Protein AF-A0A6A5SNC6-F1 (afdb_monomer_lite)

Organism: NCBI:txid706981

Foldseek 3Di:
DVVVVVVVVVVVVVVVVVVVVVVVVVVVVVVVVVVVVVVVVVVVVVVVVVVVVVVVVVVVVVVVVVVVVVVVVVVVVPDPPDDPPPPPPPPPPDDPDPDDDDDDDDDFDADPVRHGDDDDPVRD

Structure (mmCIF, N/CA/C/O backbone):
data_AF-A0A6A5SNC6-F1
#
_entry.id   AF-A0A6A5SNC6-F1
#
loop_
_atom_site.group_PDB
_atom_site.id
_atom_site.type_symbol
_atom_site.label_atom_id
_atom_site.label_alt_id
_atom_site.label_comp_id
_atom_site.label_asym_id
_atom_site.label_entity_id
_atom_site.label_seq_id
_atom_site.pdbx_PDB_ins_code
_atom_site.Cartn_x
_atom_site.Cartn_y
_atom_site.Cartn_z
_atom_site.occupancy
_atom_site.B_iso_or_equiv
_atom_site.auth_seq_id
_atom_site.auth_comp_id
_atom_site.auth_asym_id
_atom_site.auth_atom_id
_atom_site.pdbx_PDB_model_num
ATOM 1 N N . GLU A 1 1 ? -34.466 4.851 48.817 1.00 63.78 1 GLU A N 1
ATOM 2 C CA . GLU A 1 1 ? -33.763 5.948 48.109 1.00 63.78 1 GLU A CA 1
ATOM 3 C C . GLU A 1 1 ? -32.437 5.492 47.496 1.00 63.78 1 GLU A C 1
ATOM 5 O O . GLU A 1 1 ? -32.206 5.743 46.318 1.00 63.78 1 GLU A O 1
ATOM 10 N N . GLU A 1 2 ? -31.628 4.708 48.213 1.00 70.50 2 GLU A N 1
ATOM 11 C CA . GLU A 1 2 ? -30.334 4.176 47.736 1.00 70.50 2 GLU A CA 1
ATOM 12 C C . GLU A 1 2 ? -30.390 3.439 46.379 1.00 70.50 2 GLU A C 1
ATOM 14 O O . GLU A 1 2 ? -29.518 3.614 45.528 1.00 70.50 2 GLU A O 1
ATOM 19 N N . SER A 1 3 ? -31.455 2.672 46.113 1.00 80.25 3 SER A N 1
ATOM 20 C CA . SER A 1 3 ? -31.613 1.931 44.849 1.00 80.25 3 SER A CA 1
ATOM 21 C C . SER A 1 3 ? -31.868 2.821 43.625 1.00 80.25 3 SER A C 1
ATOM 23 O O . SER A 1 3 ? -31.588 2.415 42.496 1.00 80.25 3 SER A O 1
ATOM 25 N N . GLN A 1 4 ? -32.397 4.033 43.814 1.00 84.81 4 GLN A N 1
ATOM 26 C CA . GLN A 1 4 ? -32.608 4.990 42.723 1.00 84.81 4 GLN A CA 1
ATOM 27 C C . GLN A 1 4 ? -31.298 5.701 42.364 1.00 84.81 4 GLN A C 1
ATOM 29 O O . GLN A 1 4 ? -31.002 5.864 41.180 1.00 84.81 4 GLN A O 1
ATOM 34 N N . ILE A 1 5 ? -30.476 6.014 43.370 1.00 89.06 5 ILE A N 1
ATOM 35 C CA . ILE A 1 5 ? -29.150 6.624 43.199 1.00 89.06 5 ILE A CA 1
ATOM 36 C C . ILE A 1 5 ? -28.225 5.686 42.408 1.00 89.06 5 ILE A C 1
ATOM 38 O O . ILE A 1 5 ? -27.631 6.098 41.412 1.00 89.06 5 ILE A O 1
ATOM 42 N N . GLN A 1 6 ? -28.185 4.394 42.750 1.00 91.31 6 GLN A N 1
ATOM 43 C CA . GLN A 1 6 ? -27.387 3.402 42.012 1.00 91.31 6 GLN A CA 1
ATOM 44 C C . GLN A 1 6 ? -27.829 3.257 40.542 1.00 91.31 6 GLN A C 1
ATOM 46 O O . GLN A 1 6 ? -27.010 3.108 39.629 1.00 91.31 6 GLN A O 1
ATOM 51 N N . LYS A 1 7 ? -29.138 3.333 40.271 1.00 91.44 7 LYS A N 1
ATOM 52 C CA . LYS A 1 7 ? -29.667 3.301 38.897 1.00 91.44 7 LYS A CA 1
ATOM 53 C C . LYS A 1 7 ? -29.291 4.553 38.102 1.00 91.44 7 LYS A C 1
ATOM 55 O O . LYS A 1 7 ? -29.059 4.439 36.901 1.00 91.44 7 LYS A O 1
ATOM 60 N N . ALA A 1 8 ? -29.228 5.721 38.737 1.00 91.62 8 ALA A N 1
ATOM 61 C CA . ALA A 1 8 ? -28.763 6.948 38.092 1.00 91.62 8 ALA A CA 1
ATOM 62 C C . ALA A 1 8 ? -27.268 6.854 37.743 1.00 91.62 8 ALA A C 1
ATOM 64 O O . ALA A 1 8 ? -26.904 6.990 36.576 1.00 91.62 8 ALA A O 1
ATOM 65 N N . GLN A 1 9 ? -26.431 6.458 38.705 1.00 93.19 9 GLN A N 1
ATOM 66 C CA . GLN A 1 9 ? -24.985 6.289 38.505 1.00 93.19 9 GLN A CA 1
ATOM 67 C C . GLN A 1 9 ? -24.661 5.271 37.403 1.00 93.19 9 GLN A C 1
ATOM 69 O O . GLN A 1 9 ? -23.828 5.509 36.531 1.00 93.19 9 GLN A O 1
ATOM 74 N N . THR A 1 10 ? -25.359 4.133 37.372 1.00 93.88 10 THR A N 1
ATOM 75 C CA . THR A 1 10 ? -25.147 3.129 36.315 1.00 93.88 10 THR A CA 1
ATOM 76 C C . THR A 1 10 ? -25.575 3.617 34.930 1.00 93.88 10 THR A C 1
ATOM 78 O O . THR A 1 10 ? -24.970 3.207 33.936 1.00 93.88 10 THR A O 1
ATOM 81 N N . LYS A 1 11 ? -26.590 4.485 34.827 1.00 95.19 11 LYS A N 1
ATOM 82 C CA . LYS A 1 11 ? -26.969 5.121 33.555 1.00 95.19 11 LYS A CA 1
ATOM 83 C C . LYS A 1 11 ? -25.894 6.094 33.080 1.00 95.19 11 LYS A C 1
ATOM 85 O O . LYS A 1 11 ? -25.541 6.048 31.905 1.00 95.19 11 LYS A O 1
ATOM 90 N N . GLU A 1 12 ? -25.341 6.900 33.979 1.00 94.19 12 GLU A N 1
ATOM 91 C CA . GLU A 1 12 ? -24.252 7.834 33.667 1.00 94.19 12 GLU A CA 1
ATOM 92 C C . GLU A 1 12 ? -22.995 7.099 33.195 1.00 94.19 12 GLU A C 1
ATOM 94 O O . GLU A 1 12 ? -22.446 7.422 32.141 1.00 94.19 12 GLU A O 1
ATOM 99 N N . ILE A 1 13 ? -22.601 6.030 33.893 1.00 95.81 13 ILE A N 1
ATOM 100 C CA . ILE A 1 13 ? -21.457 5.193 33.499 1.00 95.81 13 ILE A CA 1
ATOM 101 C C . ILE A 1 13 ? -21.687 4.570 32.114 1.00 95.81 13 ILE A C 1
ATOM 103 O O . ILE A 1 13 ? -20.782 4.542 31.277 1.00 95.81 13 ILE A O 1
ATOM 107 N N . LYS A 1 14 ? -22.905 4.088 31.834 1.00 96.56 14 LYS A N 1
ATOM 108 C CA . LYS A 1 14 ? -23.254 3.531 30.517 1.00 96.56 14 LYS A CA 1
ATOM 109 C C . LYS A 1 14 ? -23.209 4.590 29.417 1.00 96.56 14 LYS A C 1
ATOM 111 O O . LYS A 1 14 ? -22.679 4.297 28.345 1.00 96.56 14 LYS A O 1
ATOM 116 N N . ALA A 1 15 ? -23.723 5.791 29.671 1.00 96.88 15 ALA A N 1
ATOM 117 C CA . ALA A 1 15 ? -23.667 6.902 28.726 1.00 96.88 15 ALA A CA 1
ATOM 118 C C . ALA A 1 15 ? -22.214 7.313 28.436 1.00 96.88 15 ALA A C 1
ATOM 120 O O . ALA A 1 15 ? -21.826 7.411 27.272 1.00 96.88 15 ALA A O 1
ATOM 121 N N . ALA A 1 16 ? -21.374 7.434 29.467 1.00 96.56 16 ALA A N 1
ATOM 122 C CA . ALA A 1 16 ? -19.950 7.728 29.310 1.00 96.56 16 ALA A CA 1
ATOM 123 C C . ALA A 1 16 ? -19.221 6.643 28.494 1.00 96.56 16 ALA A C 1
ATOM 125 O O . ALA A 1 16 ? -18.472 6.951 27.565 1.00 96.56 16 ALA A O 1
ATOM 126 N N . ALA A 1 17 ? -19.498 5.364 28.766 1.00 97.00 17 ALA A N 1
ATOM 127 C CA . ALA A 1 17 ? -18.924 4.253 28.008 1.00 97.00 17 ALA A CA 1
ATOM 128 C C . ALA A 1 17 ? -19.376 4.239 26.536 1.00 97.00 17 ALA A C 1
ATOM 130 O O . ALA A 1 17 ? -18.602 3.858 25.654 1.00 97.00 17 ALA A O 1
ATOM 131 N N . GLN A 1 18 ? -20.617 4.640 26.249 1.00 97.19 18 GLN A N 1
ATOM 132 C CA . GLN A 1 18 ? -21.112 4.785 24.879 1.00 97.19 18 GLN A CA 1
ATOM 133 C C . GLN A 1 18 ? -20.409 5.931 24.148 1.00 97.19 18 GLN A C 1
ATOM 135 O O . GLN A 1 18 ? -19.918 5.718 23.040 1.00 97.19 18 GLN A O 1
ATOM 140 N N . LEU A 1 19 ? -20.290 7.102 24.778 1.00 97.50 19 LEU A N 1
ATOM 141 C CA . LEU A 1 19 ? -19.578 8.249 24.209 1.00 97.50 19 LEU A CA 1
ATOM 142 C C . LEU A 1 19 ? -18.116 7.909 23.902 1.00 97.50 19 LEU A C 1
ATOM 144 O O . LEU A 1 19 ? -17.640 8.175 22.801 1.00 97.50 19 LEU A O 1
ATOM 148 N N . TYR A 1 20 ? -17.434 7.225 24.820 1.00 96.62 20 TYR A N 1
ATOM 149 C CA . TYR A 1 20 ? -16.054 6.791 24.611 1.00 96.62 20 TYR A CA 1
ATOM 150 C C . TYR A 1 20 ? -15.910 5.836 23.413 1.00 96.62 20 TYR A C 1
ATOM 152 O O . TYR A 1 20 ? -15.005 5.975 22.588 1.00 96.62 20 TYR A O 1
ATOM 160 N N . LYS A 1 21 ? -16.843 4.888 23.253 1.00 97.50 21 LYS A N 1
ATOM 161 C CA . LYS A 1 21 ? -16.868 3.991 22.085 1.00 97.50 21 LYS A CA 1
ATOM 162 C C . LYS A 1 21 ? -17.089 4.750 20.777 1.00 97.50 21 LYS A C 1
ATOM 164 O O . LYS A 1 21 ? -16.465 4.400 19.774 1.00 97.50 21 LYS A O 1
ATOM 169 N N . LEU A 1 22 ? -17.956 5.764 20.781 1.00 97.31 22 LEU A N 1
ATOM 170 C CA . LEU A 1 22 ? -18.209 6.604 19.610 1.00 97.31 22 LEU A CA 1
ATOM 171 C C . LEU A 1 22 ? -16.962 7.404 19.219 1.00 97.31 22 LEU A C 1
ATOM 173 O O . LEU A 1 22 ? -16.576 7.365 18.053 1.00 97.31 22 LEU A O 1
ATOM 177 N N . GLN A 1 23 ? -16.270 8.006 20.189 1.00 97.38 23 GLN A N 1
ATOM 178 C CA . GLN A 1 23 ? -15.008 8.717 19.953 1.00 97.38 23 GLN A CA 1
ATOM 179 C C . GLN A 1 23 ? -13.941 7.804 19.336 1.00 97.38 23 GLN A C 1
ATOM 181 O O . GLN A 1 23 ? -13.304 8.165 18.346 1.00 97.38 23 GLN A O 1
ATOM 186 N N . ILE A 1 24 ? -13.782 6.579 19.851 1.00 97.62 24 ILE A N 1
ATOM 187 C CA . ILE A 1 24 ? -12.852 5.600 19.264 1.00 97.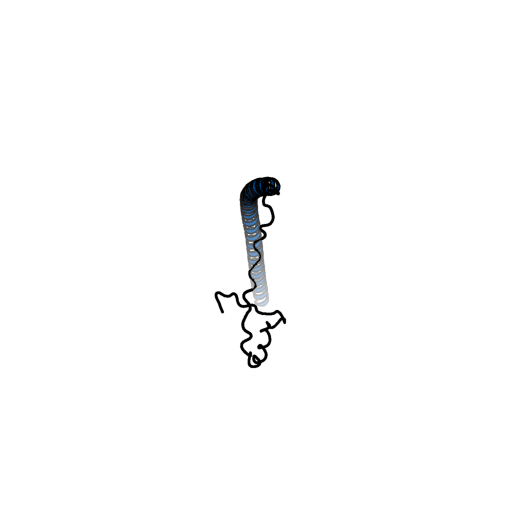62 24 ILE A CA 1
ATOM 188 C C . ILE A 1 24 ? -13.256 5.246 17.827 1.00 97.62 24 ILE A C 1
ATOM 190 O O . ILE A 1 24 ? -12.398 5.092 16.953 1.00 97.62 24 ILE A O 1
ATOM 194 N N . ALA A 1 25 ? -14.551 5.058 17.569 1.00 97.38 25 ALA A N 1
ATOM 195 C CA . ALA A 1 25 ? -15.036 4.718 16.236 1.00 97.38 25 ALA A CA 1
ATOM 196 C C . ALA A 1 25 ? -14.771 5.850 15.233 1.00 97.38 25 ALA A C 1
ATOM 198 O O . ALA A 1 25 ? -14.349 5.576 14.108 1.00 97.38 25 ALA A O 1
ATOM 199 N N . GLU A 1 26 ? -14.967 7.097 15.649 1.00 97.00 26 GLU A N 1
ATOM 200 C CA . GLU A 1 26 ? -14.693 8.289 14.851 1.00 97.00 26 GLU A CA 1
ATOM 201 C C . GLU A 1 26 ? -13.199 8.435 14.549 1.00 97.00 26 GLU A C 1
ATOM 203 O O . GLU A 1 26 ? -12.818 8.507 13.381 1.00 97.00 26 GLU A O 1
ATOM 208 N N . GLN A 1 27 ? -12.334 8.319 15.560 1.00 96.62 27 GLN A N 1
ATOM 209 C CA . GLN A 1 27 ? -10.879 8.336 15.366 1.00 96.62 27 GLN A CA 1
ATOM 210 C C . GLN A 1 27 ? -10.416 7.258 14.377 1.00 96.62 27 GLN A C 1
ATOM 212 O O . GLN A 1 27 ? -9.580 7.511 13.508 1.00 96.62 27 GLN A O 1
ATOM 217 N N . LYS A 1 28 ? -10.996 6.052 14.448 1.00 97.38 28 LYS A N 1
ATOM 218 C CA . LYS A 1 28 ? -10.705 4.977 13.486 1.00 97.38 28 LYS A CA 1
ATOM 219 C C . LYS A 1 28 ? -11.171 5.307 12.069 1.00 97.38 28 LYS A C 1
ATOM 221 O O . LYS A 1 28 ? -10.527 4.860 11.121 1.00 97.38 28 LYS A O 1
ATOM 226 N N . ARG A 1 29 ? -12.281 6.031 11.897 1.00 97.25 29 ARG A N 1
ATOM 227 C CA . ARG A 1 29 ? -12.749 6.478 10.574 1.00 97.25 29 ARG A CA 1
ATOM 228 C C . ARG A 1 29 ? -11.798 7.514 9.990 1.00 97.25 29 ARG A C 1
ATOM 230 O O . ARG A 1 29 ? -11.291 7.280 8.897 1.00 97.25 29 ARG A O 1
ATOM 237 N N . VAL A 1 30 ? -11.456 8.542 10.764 1.00 96.75 30 VAL A N 1
ATOM 238 C CA . VAL A 1 30 ? -10.504 9.587 10.356 1.00 96.75 30 VAL A CA 1
ATOM 239 C C . VAL A 1 30 ? -9.151 8.978 9.976 1.00 96.75 30 VAL A C 1
ATOM 241 O O . VAL A 1 30 ? -8.615 9.262 8.908 1.00 96.75 30 VAL A O 1
ATOM 244 N N . ALA A 1 31 ? -8.626 8.051 10.783 1.00 96.50 31 ALA A N 1
ATOM 245 C CA . ALA A 1 31 ? -7.370 7.368 10.471 1.00 96.50 31 ALA A CA 1
ATOM 246 C C . ALA A 1 31 ? -7.435 6.560 9.160 1.00 96.50 31 ALA A C 1
ATOM 248 O O . ALA A 1 31 ? -6.462 6.508 8.407 1.00 96.50 31 ALA A O 1
ATOM 249 N N . ARG A 1 32 ? -8.580 5.930 8.860 1.00 96.38 32 ARG A N 1
ATOM 250 C CA . ARG A 1 32 ? -8.785 5.205 7.595 1.00 96.38 32 ARG A CA 1
ATOM 251 C C . ARG A 1 32 ? -8.869 6.149 6.403 1.00 96.38 32 ARG A C 1
ATOM 253 O O . ARG A 1 32 ? -8.340 5.805 5.351 1.00 96.38 32 ARG A O 1
ATOM 260 N N . GLU A 1 33 ? -9.534 7.287 6.548 1.00 96.06 33 GLU A N 1
ATOM 261 C CA . GLU A 1 33 ? -9.641 8.303 5.497 1.00 96.06 33 GLU A CA 1
ATOM 262 C C . GLU A 1 33 ? -8.273 8.907 5.188 1.00 96.06 33 GLU A C 1
ATOM 264 O O . GLU A 1 33 ? -7.826 8.822 4.046 1.00 96.06 33 GLU A O 1
ATOM 269 N N . ALA A 1 34 ? -7.526 9.328 6.210 1.00 95.69 34 ALA A N 1
ATOM 270 C CA . ALA A 1 34 ? -6.153 9.802 6.044 1.00 95.69 34 ALA A CA 1
ATOM 271 C C . ALA A 1 34 ? -5.245 8.745 5.381 1.00 95.69 34 ALA A C 1
ATOM 273 O O . ALA A 1 34 ? -4.441 9.053 4.498 1.00 95.69 34 ALA A O 1
ATOM 274 N N . ALA A 1 35 ? -5.387 7.467 5.753 1.00 96.50 35 ALA A N 1
ATOM 275 C CA . ALA A 1 35 ? -4.642 6.382 5.117 1.00 96.50 35 ALA A CA 1
ATOM 276 C C . ALA A 1 35 ? -5.029 6.171 3.641 1.00 96.50 35 ALA A C 1
ATOM 278 O O . ALA A 1 35 ? -4.160 5.849 2.824 1.00 96.50 35 ALA A O 1
ATOM 279 N N . LYS A 1 36 ? -6.309 6.343 3.280 1.00 96.69 36 LYS A N 1
ATOM 280 C CA . LYS A 1 36 ? -6.766 6.282 1.882 1.00 96.69 36 LYS A CA 1
ATOM 281 C C . LYS A 1 36 ? -6.192 7.435 1.069 1.00 96.69 36 LYS A C 1
ATOM 283 O O . LYS A 1 36 ? -5.582 7.168 0.037 1.00 96.69 36 LYS A O 1
ATOM 288 N N . GLU A 1 37 ? -6.300 8.664 1.563 1.00 95.56 37 GLU A N 1
ATOM 289 C CA . GLU A 1 37 ? -5.765 9.849 0.887 1.00 95.56 37 GLU A CA 1
ATOM 290 C C . GLU A 1 37 ? -4.258 9.728 0.647 1.00 95.56 37 GLU A C 1
ATOM 292 O O . GLU A 1 37 ? -3.782 9.915 -0.472 1.00 95.56 37 GLU A O 1
ATOM 297 N N 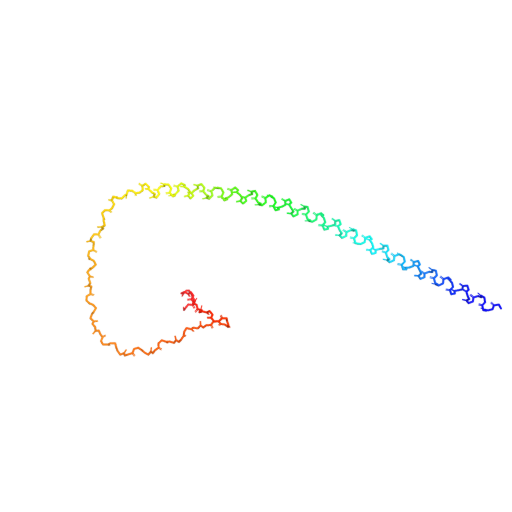. ASN A 1 38 ? -3.496 9.316 1.664 1.00 95.19 38 ASN A N 1
ATOM 298 C CA . ASN A 1 38 ? -2.058 9.095 1.516 1.00 95.19 38 ASN A CA 1
ATOM 299 C C . ASN A 1 38 ? -1.753 8.002 0.485 1.00 95.19 38 ASN A C 1
ATOM 301 O O . ASN A 1 38 ? -0.834 8.139 -0.322 1.00 95.19 38 ASN A O 1
ATOM 305 N N . ARG A 1 39 ? -2.536 6.917 0.461 1.00 95.44 39 ARG A N 1
ATOM 306 C CA . ARG A 1 39 ? -2.367 5.853 -0.535 1.00 95.44 39 ARG A CA 1
ATOM 307 C C . ARG A 1 39 ? -2.648 6.348 -1.953 1.00 95.44 39 ARG A C 1
ATOM 309 O O . ARG A 1 39 ? -1.965 5.912 -2.879 1.00 95.44 39 ARG A O 1
ATOM 316 N N . GLU A 1 40 ? -3.641 7.208 -2.133 1.00 95.50 40 GLU A N 1
ATOM 317 C CA . GLU A 1 40 ? -3.981 7.799 -3.428 1.00 95.50 40 GLU A CA 1
ATOM 318 C C . GLU A 1 40 ? -2.902 8.771 -3.901 1.00 95.50 40 GLU A C 1
ATOM 320 O O . GLU A 1 40 ? -2.437 8.630 -5.033 1.00 95.50 40 GLU A O 1
ATOM 325 N N . ARG A 1 41 ? -2.402 9.646 -3.019 1.00 93.31 41 ARG A N 1
ATOM 326 C CA . ARG A 1 41 ? -1.260 10.531 -3.311 1.00 93.31 41 ARG A CA 1
ATOM 327 C C . ARG A 1 41 ? -0.026 9.736 -3.738 1.00 93.31 41 ARG A C 1
ATOM 329 O O . ARG A 1 41 ? 0.494 9.947 -4.829 1.00 93.31 41 ARG A O 1
ATOM 336 N N . MET A 1 42 ? 0.356 8.720 -2.961 1.00 94.44 42 MET A N 1
ATOM 337 C CA . MET A 1 42 ? 1.494 7.851 -3.293 1.00 94.44 42 MET A CA 1
ATOM 338 C C . MET A 1 42 ? 1.304 7.096 -4.616 1.00 94.44 42 MET A C 1
ATOM 340 O O . MET A 1 42 ? 2.274 6.836 -5.328 1.00 94.44 42 MET A O 1
ATOM 344 N N . LYS A 1 43 ? 0.072 6.689 -4.952 1.00 95.69 43 LYS A N 1
ATOM 345 C CA . LYS A 1 43 ? -0.222 6.063 -6.250 1.00 95.69 43 LYS A CA 1
ATOM 346 C C . LYS A 1 43 ? -0.092 7.063 -7.395 1.00 95.69 43 LYS A C 1
ATOM 348 O O . LYS A 1 43 ? 0.475 6.693 -8.418 1.00 95.69 43 LYS A O 1
ATOM 353 N N . ALA A 1 44 ? -0.592 8.286 -7.227 1.00 93.38 44 ALA A N 1
ATOM 354 C CA . ALA A 1 44 ? -0.497 9.337 -8.234 1.00 93.38 44 ALA A CA 1
ATOM 355 C C . ALA A 1 44 ? 0.967 9.714 -8.511 1.00 93.38 44 ALA A C 1
ATOM 357 O O . ALA A 1 44 ? 1.391 9.727 -9.666 1.00 93.38 44 ALA A O 1
ATOM 358 N N . GLU A 1 45 ? 1.769 9.903 -7.461 1.00 93.19 45 GLU A N 1
ATOM 359 C CA . GLU A 1 45 ? 3.206 10.176 -7.580 1.00 93.19 45 GLU A CA 1
ATOM 360 C C . GLU A 1 45 ? 3.949 9.035 -8.281 1.00 93.19 45 GLU A C 1
ATOM 362 O O . GLU A 1 45 ? 4.711 9.264 -9.222 1.00 93.19 45 GLU A O 1
ATOM 367 N N . LYS A 1 46 ? 3.687 7.784 -7.882 1.00 95.00 46 LYS A N 1
ATOM 368 C CA . LYS A 1 46 ? 4.286 6.615 -8.540 1.00 95.00 46 LYS A CA 1
ATOM 369 C C . LYS A 1 46 ? 3.872 6.512 -10.002 1.00 95.00 46 LYS A C 1
ATOM 371 O O . LYS A 1 46 ? 4.721 6.211 -10.833 1.00 95.00 46 LYS A O 1
ATOM 376 N N . ALA A 1 47 ? 2.606 6.765 -10.328 1.00 94.31 47 ALA A N 1
ATOM 377 C CA . ALA A 1 47 ? 2.131 6.741 -11.707 1.00 94.31 47 ALA A CA 1
ATOM 378 C C . ALA A 1 47 ? 2.880 7.773 -12.566 1.00 94.31 47 ALA A C 1
ATOM 380 O O . ALA A 1 47 ? 3.388 7.416 -13.632 1.00 94.31 47 ALA A O 1
ATOM 381 N N . ALA A 1 48 ? 3.049 9.001 -12.066 1.00 91.31 48 ALA A N 1
ATOM 382 C CA . ALA A 1 48 ? 3.828 10.036 -12.743 1.00 91.31 48 ALA A CA 1
ATOM 383 C C . ALA A 1 48 ? 5.292 9.608 -12.956 1.00 91.31 48 ALA A C 1
ATOM 385 O O . ALA A 1 48 ? 5.793 9.654 -14.079 1.00 91.31 48 ALA A O 1
ATOM 386 N N . GLN A 1 49 ? 5.952 9.083 -11.918 1.00 93.31 49 GLN A N 1
ATOM 387 C CA . GLN A 1 49 ? 7.325 8.575 -12.028 1.00 93.31 49 GLN A CA 1
ATOM 388 C C . GLN A 1 49 ? 7.444 7.427 -13.037 1.00 93.31 49 GLN A C 1
ATOM 390 O O . GLN A 1 49 ? 8.389 7.382 -13.826 1.00 93.31 49 GLN A O 1
ATOM 395 N N . THR A 1 50 ? 6.485 6.496 -13.043 1.00 94.06 50 THR A N 1
ATOM 396 C CA . THR A 1 50 ? 6.495 5.385 -14.000 1.00 94.06 50 THR A CA 1
ATOM 397 C C . THR A 1 50 ? 6.296 5.852 -15.437 1.00 94.06 50 THR A C 1
ATOM 399 O O . THR A 1 50 ? 6.922 5.286 -16.331 1.00 94.06 50 THR A O 1
ATOM 402 N N . ALA A 1 51 ? 5.483 6.887 -15.668 1.00 93.12 51 ALA A N 1
ATOM 403 C CA . ALA A 1 51 ? 5.274 7.457 -16.995 1.00 93.12 51 ALA A CA 1
ATOM 404 C C . ALA A 1 51 ? 6.548 8.135 -17.521 1.00 93.12 51 ALA A C 1
ATOM 406 O O . ALA A 1 51 ? 6.957 7.870 -18.652 1.00 93.12 51 ALA A O 1
ATOM 407 N N . GLU A 1 52 ? 7.223 8.930 -16.688 1.00 92.50 52 GLU A N 1
ATOM 408 C CA . GLU A 1 52 ? 8.509 9.545 -17.040 1.00 92.50 52 GLU A CA 1
ATOM 409 C C . GLU A 1 52 ? 9.578 8.484 -17.336 1.00 92.50 52 GLU A C 1
ATOM 411 O O . GLU A 1 52 ? 10.218 8.496 -18.390 1.00 92.50 52 GLU A O 1
ATOM 416 N N . HIS A 1 53 ? 9.710 7.480 -16.465 1.00 93.94 53 HIS A N 1
ATOM 417 C CA . HIS A 1 53 ? 10.658 6.388 -16.680 1.00 93.94 53 HIS A CA 1
ATOM 418 C C . HIS A 1 53 ? 10.332 5.572 -17.945 1.00 93.94 53 HIS A C 1
ATOM 420 O O . HIS A 1 53 ? 11.237 5.131 -18.658 1.00 93.94 53 HIS A O 1
ATOM 426 N N . ALA A 1 54 ? 9.048 5.365 -18.253 1.00 95.12 54 ALA A N 1
ATOM 427 C CA . ALA A 1 54 ? 8.626 4.687 -19.474 1.00 95.12 54 ALA A CA 1
ATOM 428 C C . ALA A 1 54 ? 9.037 5.470 -20.729 1.00 95.12 54 ALA A C 1
ATOM 430 O O . ALA A 1 54 ? 9.571 4.857 -21.653 1.00 95.12 54 ALA A O 1
ATOM 431 N N . ARG A 1 55 ? 8.869 6.800 -20.740 1.00 93.81 55 ARG A N 1
ATOM 432 C CA . ARG A 1 55 ? 9.292 7.665 -21.856 1.00 93.81 55 ARG A CA 1
ATOM 433 C C . ARG A 1 55 ? 10.798 7.608 -22.086 1.00 93.81 55 ARG A C 1
ATOM 435 O O . ARG A 1 55 ? 11.237 7.374 -23.209 1.00 93.81 55 ARG A O 1
ATOM 442 N N . ILE A 1 56 ? 11.589 7.736 -21.019 1.00 94.88 56 ILE A N 1
ATOM 443 C CA . ILE A 1 56 ? 13.055 7.646 -21.104 1.00 94.88 56 ILE A CA 1
ATOM 444 C C . ILE A 1 56 ? 13.468 6.285 -21.676 1.00 94.88 56 ILE A C 1
ATOM 446 O O . ILE A 1 56 ? 14.291 6.206 -22.588 1.00 94.88 56 ILE A O 1
ATOM 450 N N . LYS A 1 57 ? 12.864 5.202 -21.178 1.00 95.56 57 LYS A N 1
ATOM 451 C CA . LYS A 1 57 ? 13.171 3.846 -21.640 1.00 95.56 57 LYS A CA 1
ATOM 452 C C . LYS A 1 57 ? 12.755 3.616 -23.096 1.00 95.56 57 LYS A C 1
ATOM 454 O O . LYS A 1 57 ? 13.467 2.924 -23.818 1.00 95.56 57 LYS A O 1
ATOM 459 N N . GLN A 1 58 ? 11.629 4.178 -23.533 1.00 94.81 58 GLN A N 1
ATOM 460 C CA . GLN A 1 58 ? 11.203 4.130 -24.934 1.00 94.81 58 GLN A CA 1
ATOM 461 C C . GLN A 1 58 ? 12.227 4.814 -25.841 1.00 94.81 58 GLN A C 1
ATOM 463 O O . GLN A 1 58 ? 12.721 4.165 -26.759 1.00 94.81 58 GLN A O 1
ATOM 468 N N . ALA A 1 59 ? 12.646 6.039 -25.511 1.00 93.19 59 ALA A N 1
ATOM 469 C CA . ALA A 1 59 ? 13.665 6.758 -26.277 1.00 93.19 59 ALA A CA 1
ATOM 470 C C . ALA A 1 59 ? 14.998 5.986 -26.352 1.00 93.19 59 ALA A C 1
ATOM 472 O O . ALA A 1 59 ? 15.605 5.874 -27.417 1.00 93.19 59 ALA A O 1
ATOM 473 N N . GLN A 1 60 ? 15.433 5.379 -25.241 1.00 95.12 60 GLN A N 1
ATOM 474 C CA . GLN A 1 60 ? 16.630 4.528 -25.222 1.00 95.12 60 GLN A CA 1
ATOM 475 C C . GLN A 1 60 ? 16.486 3.296 -26.126 1.00 95.12 60 GLN A C 1
ATOM 477 O O . GLN A 1 60 ? 17.414 2.951 -26.857 1.00 95.12 60 GLN A O 1
ATOM 482 N N . ASN A 1 61 ? 15.331 2.628 -26.086 1.00 94.00 61 ASN A N 1
ATOM 483 C CA . ASN A 1 61 ? 15.073 1.459 -26.922 1.00 94.00 61 ASN A CA 1
ATOM 484 C C . ASN A 1 61 ? 15.027 1.829 -28.408 1.00 94.00 61 ASN A C 1
ATOM 486 O O . ASN A 1 61 ? 15.560 1.089 -29.230 1.00 94.00 61 ASN A O 1
ATOM 490 N N . GLU A 1 62 ? 14.411 2.958 -28.757 1.00 93.25 62 GLU A N 1
ATOM 491 C CA . GLU A 1 62 ? 14.364 3.467 -30.128 1.00 93.25 62 GLU A CA 1
ATOM 492 C C . GLU A 1 62 ? 15.770 3.749 -30.657 1.00 93.25 62 GLU A C 1
ATOM 494 O O . GLU A 1 62 ? 16.118 3.242 -31.723 1.00 93.25 62 GLU A O 1
ATOM 499 N N . ALA A 1 63 ? 16.614 4.438 -29.883 1.00 91.25 63 ALA A N 1
ATOM 500 C CA . ALA A 1 63 ? 18.011 4.677 -30.245 1.00 91.25 63 ALA A CA 1
ATOM 501 C C . ALA A 1 63 ? 18.800 3.367 -30.443 1.00 91.25 63 ALA A C 1
ATOM 503 O O . ALA A 1 63 ? 19.487 3.185 -31.445 1.00 91.25 63 ALA A O 1
ATOM 504 N N . GLN A 1 64 ? 18.647 2.392 -29.541 1.00 91.69 64 GLN A N 1
ATOM 505 C CA . GLN A 1 64 ? 19.295 1.085 -29.706 1.00 91.69 64 GLN A CA 1
ATOM 506 C C . GLN A 1 64 ? 18.779 0.317 -30.930 1.00 91.69 64 GLN A C 1
ATOM 508 O O . GLN A 1 64 ? 19.535 -0.407 -31.585 1.00 91.69 64 GLN A O 1
ATOM 513 N N . ASN A 1 65 ? 17.485 0.423 -31.227 1.00 90.69 65 ASN A N 1
ATOM 514 C CA . ASN A 1 65 ? 16.875 -0.253 -32.363 1.00 90.69 65 ASN A CA 1
ATOM 515 C C . ASN A 1 65 ? 17.331 0.361 -33.690 1.00 90.69 65 ASN A C 1
ATOM 517 O O . ASN A 1 65 ? 17.623 -0.397 -34.617 1.00 90.69 65 ASN A O 1
ATOM 521 N N . THR A 1 66 ? 17.455 1.688 -33.784 1.00 87.31 66 THR A N 1
ATOM 522 C CA . THR A 1 66 ? 17.983 2.351 -34.987 1.00 87.31 66 THR A CA 1
ATOM 523 C C . THR A 1 66 ? 19.447 1.982 -35.222 1.00 87.31 66 THR A C 1
ATOM 525 O O . THR A 1 66 ? 19.797 1.591 -36.336 1.00 87.31 66 THR A O 1
ATOM 528 N N . GLU A 1 67 ? 20.286 1.971 -34.182 1.00 86.31 67 GLU A N 1
ATOM 529 C CA . GLU A 1 67 ? 21.678 1.509 -34.279 1.00 86.31 67 GLU A CA 1
ATOM 530 C C . GLU A 1 67 ? 21.774 0.058 -34.770 1.00 86.31 67 GLU A C 1
ATOM 532 O O . GLU A 1 67 ? 22.529 -0.248 -35.700 1.00 86.31 67 GLU A O 1
ATOM 537 N N . LYS A 1 68 ? 20.984 -0.854 -34.189 1.00 85.81 68 LYS A N 1
ATOM 538 C CA . LYS A 1 68 ? 20.947 -2.261 -34.618 1.00 85.81 68 LYS A CA 1
ATOM 539 C C . LYS A 1 68 ? 20.438 -2.408 -36.049 1.00 85.81 68 LYS A C 1
ATOM 541 O O . LYS A 1 68 ? 20.990 -3.217 -36.796 1.00 85.81 68 LYS A O 1
ATOM 546 N N . ALA A 1 69 ? 19.428 -1.636 -36.449 1.00 84.44 69 ALA A N 1
ATOM 547 C CA . ALA A 1 69 ? 18.910 -1.644 -37.815 1.00 84.44 69 ALA A CA 1
ATOM 548 C C . ALA A 1 69 ? 19.986 -1.201 -38.820 1.00 84.44 69 ALA A C 1
ATOM 550 O O . ALA A 1 69 ? 20.211 -1.887 -39.824 1.00 84.44 69 ALA A O 1
ATOM 551 N N . LEU A 1 70 ? 20.727 -0.129 -38.511 1.00 80.06 70 LEU A N 1
ATOM 552 C CA . LEU A 1 70 ? 21.876 0.309 -39.306 1.00 80.06 70 LEU A CA 1
ATOM 553 C C . LEU A 1 70 ? 22.940 -0.795 -39.393 1.00 80.06 70 LEU A C 1
ATOM 555 O O . LEU A 1 70 ? 23.354 -1.156 -40.497 1.00 80.06 70 LEU A O 1
ATOM 559 N N . GLN A 1 71 ? 23.321 -1.413 -38.271 1.00 77.75 71 GLN A N 1
ATOM 560 C CA . GLN A 1 71 ? 24.296 -2.511 -38.262 1.00 77.75 71 GLN A CA 1
ATOM 561 C C . GLN A 1 71 ? 23.846 -3.729 -39.089 1.00 77.75 71 GLN A C 1
ATOM 563 O O . GLN A 1 71 ? 24.654 -4.315 -39.815 1.00 77.75 71 GLN A O 1
ATOM 568 N N . LEU A 1 72 ? 22.576 -4.133 -39.000 1.00 75.88 72 LEU A N 1
ATOM 569 C CA . LEU A 1 72 ? 22.038 -5.263 -39.766 1.00 75.88 72 LEU A CA 1
ATOM 570 C C . LEU A 1 72 ? 22.006 -4.965 -41.270 1.00 75.88 72 LEU A C 1
ATOM 572 O O . LEU A 1 72 ? 22.443 -5.805 -42.060 1.00 75.88 72 LEU A O 1
ATOM 576 N N . SER A 1 73 ? 21.584 -3.758 -41.664 1.00 73.62 73 SER A N 1
ATOM 577 C CA . SER A 1 73 ? 21.585 -3.333 -43.073 1.00 73.62 73 SER A CA 1
ATOM 578 C C . SER A 1 73 ? 22.990 -3.354 -43.695 1.00 73.62 73 SER A C 1
ATOM 580 O O . SER A 1 73 ? 23.154 -3.699 -44.867 1.00 73.62 73 SER A O 1
ATOM 582 N N . GLN A 1 74 ? 24.026 -3.061 -42.901 1.00 69.00 74 GLN A N 1
ATOM 583 C CA . GLN A 1 74 ? 25.419 -3.133 -43.338 1.00 69.00 74 GLN A CA 1
ATOM 584 C C . GLN A 1 74 ? 25.931 -4.577 -43.444 1.00 69.00 74 GLN A C 1
ATOM 586 O O . GLN A 1 74 ? 26.710 -4.881 -44.350 1.00 69.00 74 GLN A O 1
ATOM 591 N N . LYS A 1 75 ? 25.497 -5.492 -42.563 1.00 66.25 75 LYS A N 1
ATOM 592 C CA . LYS A 1 75 ? 25.924 -6.905 -42.592 1.00 66.25 75 LYS A CA 1
ATOM 593 C C . LYS A 1 75 ? 25.467 -7.638 -43.857 1.00 66.25 75 LYS A C 1
ATOM 595 O O . LYS A 1 75 ? 26.251 -8.416 -44.387 1.00 66.25 75 LYS A O 1
ATOM 600 N N . GLY A 1 76 ? 24.273 -7.345 -44.381 1.00 62.56 76 GLY A N 1
ATOM 601 C CA . GLY A 1 76 ? 23.777 -7.930 -45.639 1.00 62.56 76 GLY A CA 1
ATOM 602 C C . GLY A 1 76 ? 24.491 -7.427 -46.904 1.00 62.56 76 GLY A C 1
ATOM 603 O O . GLY A 1 76 ? 24.483 -8.105 -47.926 1.00 62.56 76 GLY A O 1
ATOM 604 N N . LYS A 1 77 ? 25.151 -6.260 -46.836 1.00 63.91 77 LYS A N 1
ATOM 605 C CA . LYS A 1 77 ? 25.940 -5.684 -47.942 1.00 63.91 77 LYS A CA 1
ATOM 606 C C . LYS A 1 77 ? 27.415 -6.093 -47.922 1.00 63.91 77 LYS A C 1
ATOM 608 O O . LYS A 1 77 ? 28.141 -5.783 -48.871 1.00 63.91 77 LYS A O 1
ATOM 613 N N . ARG A 1 78 ? 27.885 -6.785 -46.872 1.00 61.19 78 ARG A N 1
ATOM 614 C CA . ARG A 1 78 ? 29.224 -7.389 -46.868 1.00 61.19 78 ARG A CA 1
ATOM 615 C C . ARG A 1 78 ? 29.236 -8.476 -47.932 1.00 61.19 78 ARG A C 1
ATOM 617 O O . ARG A 1 78 ? 28.583 -9.504 -47.803 1.00 61.19 78 ARG A O 1
ATOM 624 N N . LYS A 1 79 ? 29.937 -8.166 -49.017 1.00 57.75 79 LYS A N 1
ATOM 625 C CA . LYS A 1 79 ? 30.108 -8.983 -50.209 1.00 57.75 79 LYS A CA 1
ATOM 626 C C . LYS A 1 79 ? 30.282 -10.465 -49.858 1.00 57.75 79 LYS A C 1
ATOM 628 O O . LYS A 1 79 ? 31.140 -10.818 -49.053 1.00 57.75 79 LYS A O 1
ATOM 633 N N . ALA A 1 80 ? 29.586 -11.324 -50.595 1.00 57.91 80 ALA A N 1
ATOM 634 C CA . ALA A 1 80 ? 29.974 -12.712 -50.835 1.00 57.91 80 ALA A CA 1
ATOM 635 C C . ALA A 1 80 ? 31.301 -12.798 -51.636 1.00 57.91 80 ALA A C 1
ATOM 637 O O . ALA A 1 80 ? 31.388 -13.513 -52.628 1.00 57.91 80 ALA A O 1
ATOM 638 N N . SER A 1 81 ? 32.320 -12.001 -51.282 1.00 60.62 81 SER A N 1
ATOM 639 C CA . SER A 1 81 ? 33.587 -11.893 -52.020 1.00 60.62 81 SER A CA 1
ATOM 640 C C . SER A 1 81 ? 34.790 -12.472 -51.288 1.00 60.62 81 SER A C 1
ATOM 642 O O . SER A 1 81 ? 35.891 -12.396 -51.827 1.00 60.62 81 SER A O 1
ATOM 644 N N . SER A 1 82 ? 34.640 -13.073 -50.107 1.00 61.94 82 SER A N 1
ATOM 645 C CA . SER A 1 82 ? 35.689 -13.971 -49.630 1.00 61.94 82 SER A CA 1
ATOM 646 C C . SER A 1 82 ? 35.412 -15.368 -50.174 1.00 61.94 82 SER A C 1
ATOM 648 O O . SER A 1 82 ? 34.476 -16.054 -49.765 1.00 61.94 82 SER A O 1
ATOM 650 N N . LYS A 1 83 ? 36.241 -15.795 -51.132 1.00 63.97 83 LYS A N 1
ATOM 651 C CA . LYS A 1 83 ? 36.351 -17.215 -51.480 1.00 63.97 83 LYS A CA 1
ATOM 652 C C . LYS A 1 83 ? 36.635 -17.988 -50.182 1.00 63.97 83 LYS A C 1
ATOM 654 O O . LYS A 1 83 ? 37.430 -17.497 -49.373 1.00 63.97 83 LYS A O 1
ATOM 659 N N . PRO A 1 84 ? 36.017 -19.161 -49.952 1.00 62.69 84 PRO A N 1
ATOM 660 C CA . PRO A 1 84 ? 36.347 -19.973 -48.790 1.00 62.69 84 PRO A CA 1
ATOM 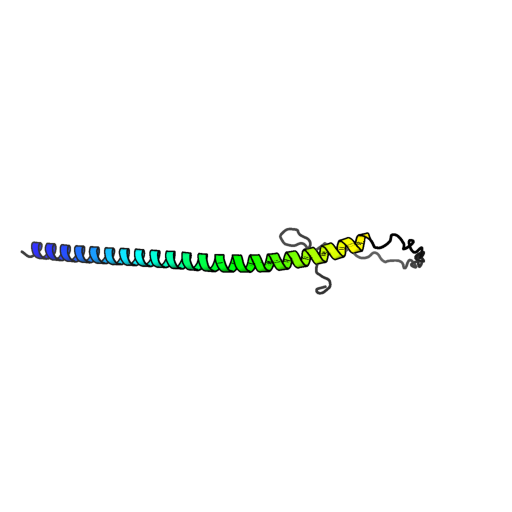661 C C . PRO A 1 84 ? 37.851 -20.255 -48.822 1.00 62.69 84 PRO A C 1
ATOM 663 O O . PRO A 1 84 ? 38.366 -20.809 -49.792 1.00 62.69 84 PRO A O 1
ATOM 666 N N . SER A 1 85 ? 38.567 -19.807 -47.790 1.00 64.12 85 SER A N 1
ATOM 667 C CA . SER A 1 85 ? 39.997 -20.070 -47.655 1.00 64.12 85 SER A CA 1
ATOM 668 C C . SER A 1 85 ? 40.193 -21.580 -47.563 1.00 64.12 85 SER A C 1
ATOM 670 O O . SER A 1 85 ? 39.853 -22.205 -46.558 1.00 64.12 85 SER A O 1
ATOM 672 N N . THR A 1 86 ? 40.734 -22.185 -48.618 1.00 62.19 86 THR A N 1
ATOM 673 C CA . THR A 1 86 ? 41.146 -23.591 -48.644 1.00 62.19 86 THR A CA 1
ATOM 674 C C . THR A 1 86 ? 42.464 -23.761 -47.893 1.00 62.19 86 THR A C 1
ATOM 676 O O . THR A 1 86 ? 43.437 -24.293 -48.426 1.00 62.19 86 THR A O 1
ATOM 679 N N . GLN A 1 87 ? 42.534 -23.307 -46.644 1.00 62.94 87 GLN A N 1
ATOM 680 C CA . GLN A 1 87 ? 43.600 -23.748 -45.758 1.00 62.94 87 GLN A CA 1
ATOM 681 C C . GLN A 1 87 ? 43.256 -25.163 -45.307 1.00 62.94 87 GLN A C 1
ATOM 683 O O . GLN A 1 87 ? 42.521 -25.385 -44.343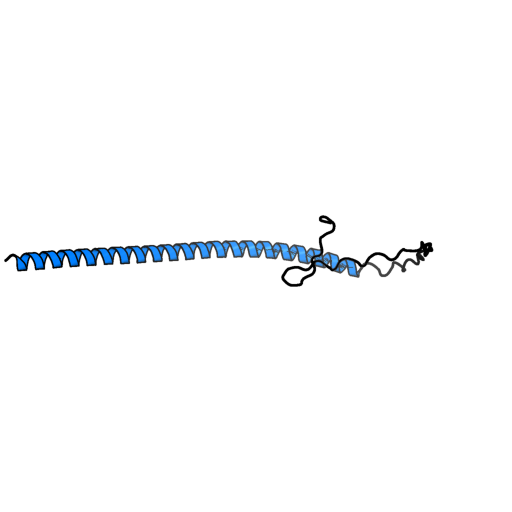 1.00 62.94 87 GLN A O 1
ATOM 688 N N . LYS A 1 88 ? 43.780 -26.141 -46.056 1.00 61.28 88 LYS A N 1
ATOM 689 C CA . LYS A 1 88 ? 43.843 -27.538 -45.627 1.00 61.28 88 LYS A CA 1
ATOM 690 C C . LYS A 1 88 ? 44.477 -27.548 -44.237 1.00 61.28 88 LYS A C 1
ATOM 692 O O . LYS A 1 88 ? 45.681 -27.337 -44.102 1.00 61.28 88 LYS A O 1
ATOM 697 N N . ARG A 1 89 ? 43.666 -27.774 -43.201 1.00 62.22 89 ARG A N 1
ATOM 698 C CA . ARG A 1 89 ? 44.166 -28.080 -41.861 1.00 62.22 89 ARG A CA 1
ATOM 699 C C . ARG A 1 89 ? 45.040 -29.317 -42.027 1.00 62.22 89 ARG A C 1
ATOM 701 O O . ARG A 1 89 ? 44.522 -30.395 -42.314 1.00 62.22 89 ARG A O 1
ATOM 708 N N . ARG A 1 90 ? 46.361 -29.154 -41.923 1.00 61.84 90 ARG A N 1
ATOM 709 C CA . ARG A 1 90 ? 47.274 -30.290 -41.807 1.00 61.84 90 ARG A CA 1
ATOM 710 C C . ARG A 1 90 ? 46.789 -31.077 -40.593 1.00 61.84 90 ARG A C 1
ATOM 712 O O . ARG A 1 90 ? 46.813 -30.561 -39.478 1.00 61.84 90 ARG A O 1
ATOM 719 N N . LYS A 1 91 ? 46.261 -32.282 -40.823 1.00 57.88 91 LYS A N 1
ATOM 720 C CA . LYS A 1 91 ? 46.053 -33.254 -39.754 1.00 57.88 91 LYS A CA 1
ATOM 721 C C . LYS A 1 91 ? 47.451 -33.574 -39.241 1.00 57.88 91 LYS A C 1
ATOM 723 O O . LYS A 1 91 ? 48.189 -34.298 -39.896 1.00 57.88 91 LYS A O 1
ATOM 728 N N . VAL A 1 92 ? 47.835 -32.959 -38.128 1.00 55.94 92 VAL A N 1
ATOM 729 C CA . VAL A 1 92 ? 48.959 -33.455 -37.341 1.00 55.94 92 VAL A CA 1
ATOM 730 C C . VAL A 1 92 ? 48.515 -34.837 -36.883 1.00 55.94 92 VAL A C 1
ATOM 732 O O . VAL A 1 92 ? 47.485 -34.958 -36.216 1.00 55.94 92 VAL A O 1
ATOM 735 N N . ALA A 1 93 ? 49.209 -35.871 -37.354 1.00 53.38 93 ALA A N 1
ATOM 736 C CA . ALA A 1 93 ? 49.020 -37.219 -36.855 1.00 53.38 93 ALA A CA 1
ATOM 737 C C . ALA A 1 93 ? 49.285 -37.162 -35.351 1.00 53.38 93 ALA A C 1
ATOM 739 O O . ALA A 1 93 ? 50.387 -36.835 -34.916 1.00 53.38 93 ALA A O 1
ATOM 740 N N . ARG A 1 94 ? 48.230 -37.363 -34.563 1.00 47.44 94 ARG A N 1
ATOM 741 C CA . ARG A 1 94 ? 48.364 -37.538 -33.128 1.00 47.44 94 ARG A CA 1
ATOM 742 C C . ARG A 1 94 ? 48.926 -38.940 -32.960 1.00 47.44 94 ARG A C 1
ATOM 744 O O . ARG A 1 94 ? 48.240 -39.905 -33.283 1.00 47.44 94 ARG A O 1
ATOM 751 N N . GLU A 1 95 ? 50.184 -39.015 -32.556 1.00 44.69 95 GLU A N 1
ATOM 752 C CA . GLU A 1 95 ? 50.799 -40.241 -32.070 1.00 44.69 95 GLU A CA 1
ATOM 753 C C . GLU A 1 95 ? 49.868 -40.819 -30.999 1.00 44.69 95 GLU A C 1
ATOM 755 O O . GLU A 1 95 ? 49.462 -40.123 -30.060 1.00 44.69 95 GLU A O 1
ATOM 760 N N . VAL A 1 96 ? 49.403 -42.044 -31.233 1.00 43.25 96 VAL A N 1
ATOM 761 C CA . VAL A 1 96 ? 48.548 -42.769 -30.299 1.00 43.25 96 VAL A CA 1
ATOM 762 C C . VAL A 1 96 ? 49.467 -43.228 -29.181 1.00 43.25 96 VAL A C 1
ATOM 764 O O . VAL A 1 96 ? 50.051 -44.300 -29.246 1.00 43.25 96 VAL A O 1
ATOM 767 N N . VAL A 1 97 ? 49.642 -42.368 -28.181 1.00 45.31 97 VAL A N 1
ATOM 768 C CA . VAL A 1 97 ? 50.102 -42.814 -26.870 1.00 45.31 97 VAL A CA 1
ATOM 769 C C . VAL A 1 97 ? 48.979 -43.683 -26.318 1.00 45.31 97 VAL A C 1
ATOM 771 O O . VAL A 1 97 ? 47.837 -43.220 -26.245 1.00 45.31 97 VAL A O 1
ATOM 774 N N . GLU A 1 98 ? 49.297 -44.941 -26.016 1.00 49.69 98 GLU A N 1
ATOM 775 C CA . GLU A 1 98 ? 48.436 -45.870 -25.285 1.00 49.69 98 GLU A CA 1
ATOM 776 C C . GLU A 1 98 ? 47.829 -45.145 -24.084 1.00 49.69 98 GLU A C 1
ATOM 778 O O . GLU A 1 98 ? 48.519 -44.721 -23.158 1.00 49.69 98 GLU A O 1
ATOM 783 N N . VAL A 1 99 ? 46.520 -44.922 -24.157 1.00 47.47 99 VAL A N 1
ATOM 784 C CA . VAL A 1 99 ? 45.748 -44.362 -23.059 1.00 47.47 99 VAL A CA 1
ATOM 785 C C . VAL A 1 99 ? 45.368 -45.551 -22.191 1.00 47.47 99 VAL A C 1
ATOM 787 O O . VAL A 1 99 ? 44.468 -46.305 -22.557 1.00 47.47 99 VAL A O 1
ATOM 790 N N . GLU A 1 100 ? 46.064 -45.720 -21.065 1.00 59.78 100 GLU A N 1
ATOM 791 C CA . GLU A 1 100 ? 45.516 -46.448 -19.918 1.00 59.78 100 GLU A CA 1
ATOM 792 C C . GLU A 1 100 ? 44.074 -45.979 -19.700 1.00 59.78 100 GLU A C 1
ATOM 794 O O . GLU A 1 100 ? 43.805 -44.773 -19.706 1.00 59.78 100 GLU A O 1
ATOM 799 N N . GLU A 1 101 ? 43.147 -46.932 -19.576 1.00 58.94 101 GLU A N 1
ATOM 800 C CA . GLU A 1 101 ? 41.715 -46.670 -19.446 1.00 58.94 101 GLU A CA 1
ATOM 801 C C . GLU A 1 101 ? 41.458 -45.529 -18.445 1.00 58.94 101 GLU A C 1
ATOM 803 O O . GLU A 1 101 ? 41.753 -45.668 -17.254 1.00 58.94 101 GLU A O 1
ATOM 808 N N . PRO A 1 102 ? 40.916 -44.376 -18.883 1.00 65.56 102 PRO A N 1
ATOM 809 C CA . PRO A 1 102 ? 40.599 -43.318 -17.949 1.00 65.56 102 PRO A CA 1
ATOM 810 C C . PRO A 1 102 ? 39.440 -43.803 -17.083 1.00 65.56 102 PRO A C 1
ATOM 812 O O . PRO A 1 102 ? 38.387 -44.187 -17.599 1.00 65.56 102 PRO A O 1
ATOM 815 N N . ALA A 1 103 ? 39.639 -43.765 -15.765 1.00 73.06 103 ALA A N 1
ATOM 816 C CA . ALA A 1 103 ? 38.605 -44.066 -14.784 1.00 73.06 103 ALA A CA 1
ATOM 817 C C . ALA A 1 103 ? 37.274 -43.378 -15.160 1.00 73.06 103 ALA A C 1
ATOM 819 O O . ALA A 1 103 ? 37.288 -42.233 -15.637 1.00 73.06 103 ALA A O 1
ATOM 820 N N . PRO A 1 104 ? 36.120 -44.045 -14.962 1.00 73.62 104 PRO A N 1
ATOM 821 C CA . PRO A 1 104 ? 34.833 -43.518 -15.393 1.00 7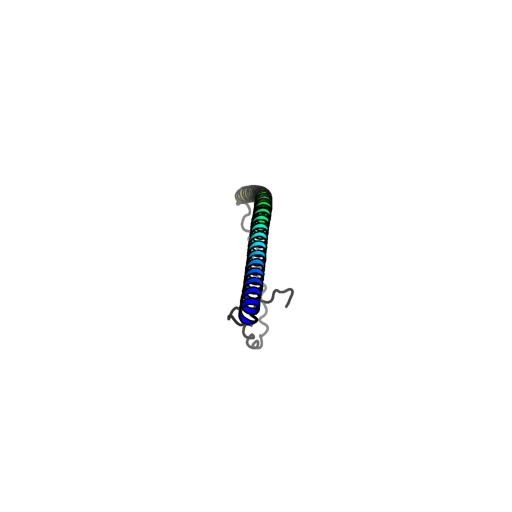3.62 104 PRO A CA 1
ATOM 822 C C . PRO A 1 104 ? 34.601 -42.128 -14.796 1.00 73.62 104 PRO A C 1
ATOM 824 O O . PRO A 1 104 ? 34.764 -41.911 -13.593 1.00 73.62 104 PRO A O 1
ATOM 827 N N . ALA A 1 105 ? 34.235 -41.175 -15.658 1.00 73.38 105 ALA A N 1
ATOM 828 C CA . ALA A 1 105 ? 33.991 -39.800 -15.247 1.00 73.38 105 ALA A CA 1
ATOM 829 C C . ALA A 1 105 ? 32.930 -39.754 -14.130 1.00 73.38 105 ALA A C 1
ATOM 831 O O . ALA A 1 105 ? 31.925 -40.470 -14.211 1.00 73.38 105 ALA A O 1
ATOM 832 N N . PRO A 1 106 ? 33.115 -38.906 -13.100 1.00 73.75 106 PRO A N 1
ATOM 833 C CA . PRO A 1 106 ? 32.160 -38.817 -12.010 1.00 73.75 106 PRO A CA 1
ATOM 834 C C . PRO A 1 106 ? 30.788 -38.372 -12.536 1.00 73.75 106 PRO A C 1
ATOM 836 O O . PRO A 1 106 ? 30.714 -37.558 -13.467 1.00 73.75 106 PRO A O 1
ATOM 839 N N . PRO A 1 107 ? 29.690 -38.868 -11.939 1.00 76.19 107 PRO A N 1
ATOM 840 C CA . PRO A 1 107 ? 28.350 -38.492 -12.357 1.00 76.19 107 PRO A CA 1
ATOM 841 C C . PRO A 1 107 ? 28.142 -36.974 -12.223 1.00 76.19 107 PRO A C 1
ATOM 843 O O . PRO A 1 107 ? 28.693 -36.338 -11.314 1.00 76.19 107 PRO A O 1
ATOM 846 N N . PRO A 1 108 ? 27.340 -36.360 -13.112 1.00 79.50 108 PRO A N 1
ATOM 847 C CA . PRO A 1 108 ? 27.096 -34.927 -13.078 1.00 79.50 108 PRO A CA 1
ATOM 848 C C . PRO A 1 108 ? 26.432 -34.531 -11.758 1.00 79.50 108 PRO A C 1
ATOM 850 O O . PRO A 1 108 ? 25.471 -35.151 -11.305 1.00 79.50 108 PRO A O 1
ATOM 853 N N . ARG A 1 109 ? 26.916 -33.447 -11.145 1.00 84.19 109 ARG A N 1
ATOM 854 C CA . ARG A 1 109 ? 26.316 -32.925 -9.916 1.00 84.19 109 ARG A CA 1
ATOM 855 C C . ARG A 1 109 ? 24.948 -32.319 -10.235 1.00 84.19 109 ARG A C 1
ATOM 857 O O . ARG A 1 109 ? 24.852 -31.332 -10.966 1.00 84.19 109 ARG A O 1
ATOM 864 N N . THR A 1 110 ? 23.889 -32.879 -9.661 1.00 90.44 110 THR A N 1
ATOM 865 C CA . THR A 1 110 ? 22.515 -32.391 -9.828 1.00 90.44 110 THR A CA 1
ATOM 866 C C . THR A 1 110 ? 22.067 -31.547 -8.635 1.00 90.44 110 THR A C 1
ATOM 868 O O . THR A 1 110 ? 22.444 -31.785 -7.490 1.00 90.44 110 THR A O 1
ATOM 871 N N . SER A 1 111 ? 21.224 -30.547 -8.887 1.00 87.56 111 SER A N 1
ATOM 872 C CA . SER A 1 111 ? 20.504 -29.811 -7.840 1.00 87.56 111 SER A CA 1
ATOM 873 C C . SER A 1 111 ? 19.366 -30.651 -7.244 1.00 87.56 111 SER A C 1
ATOM 875 O O . SER A 1 111 ? 18.927 -31.622 -7.852 1.00 87.56 111 SER A O 1
ATOM 877 N N . ARG A 1 112 ? 18.793 -30.221 -6.108 1.00 89.88 112 ARG A N 1
ATOM 878 C CA . ARG A 1 112 ? 17.618 -30.867 -5.475 1.00 89.88 112 ARG A CA 1
ATOM 879 C C . ARG A 1 112 ? 16.399 -31.008 -6.408 1.00 89.88 112 ARG A C 1
ATOM 881 O O . ARG A 1 112 ? 15.515 -31.806 -6.142 1.00 89.88 112 ARG A O 1
ATOM 888 N N . ARG A 1 113 ? 16.352 -30.233 -7.500 1.00 91.62 113 ARG A N 1
ATOM 889 C CA . ARG A 1 113 ? 15.313 -30.279 -8.547 1.00 91.62 113 ARG A CA 1
ATOM 890 C C . ARG A 1 113 ? 15.734 -31.079 -9.793 1.00 91.62 113 ARG A C 1
ATOM 892 O O . ARG A 1 113 ? 15.148 -30.887 -10.849 1.00 91.62 113 ARG A O 1
ATOM 899 N N . GLY A 1 114 ? 16.799 -31.877 -9.717 1.00 89.12 114 GLY A N 1
ATOM 900 C CA . GLY A 1 114 ? 17.270 -32.729 -10.818 1.00 89.12 114 GLY A CA 1
ATOM 901 C C . GLY A 1 114 ? 17.988 -32.004 -11.963 1.00 89.12 114 GLY A C 1
ATOM 902 O O . GLY A 1 114 ? 18.334 -32.625 -12.957 1.00 89.12 114 GLY A O 1
ATOM 903 N N . ARG A 1 115 ? 18.241 -30.690 -11.858 1.00 90.94 115 ARG A N 1
ATOM 904 C CA . ARG A 1 115 ? 18.977 -29.938 -12.896 1.00 90.94 115 ARG A CA 1
ATOM 905 C C . ARG A 1 115 ? 20.488 -30.057 -12.719 1.00 90.94 115 ARG A C 1
ATOM 907 O O . ARG A 1 115 ? 20.958 -29.859 -11.597 1.00 90.94 115 ARG A O 1
ATOM 914 N N . ASN A 1 116 ? 21.218 -30.278 -13.813 1.00 91.38 116 ASN A N 1
ATOM 915 C CA . ASN A 1 116 ? 22.685 -30.320 -13.838 1.00 91.38 116 ASN A CA 1
ATOM 916 C C . ASN A 1 116 ? 23.300 -28.974 -13.431 1.00 91.38 116 ASN A C 1
ATOM 918 O O . ASN A 1 116 ? 22.904 -27.916 -13.926 1.00 91.38 116 ASN A O 1
ATOM 922 N N . ILE A 1 117 ? 24.286 -29.022 -12.537 1.00 88.25 117 ILE A N 1
ATOM 923 C CA . ILE A 1 117 ? 25.022 -27.853 -12.057 1.00 88.25 117 ILE A CA 1
ATOM 924 C C . ILE A 1 117 ? 26.306 -27.720 -12.877 1.00 88.25 117 ILE A C 1
ATOM 926 O O . ILE A 1 117 ? 27.294 -28.406 -12.630 1.00 88.25 117 ILE A O 1
ATOM 930 N N . ASN A 1 118 ? 26.302 -26.799 -13.841 1.00 87.25 118 ASN A N 1
ATOM 931 C CA . ASN A 1 118 ? 27.497 -26.441 -14.600 1.00 87.25 118 ASN A CA 1
ATOM 932 C C . ASN A 1 118 ? 28.216 -25.281 -13.903 1.00 87.25 118 ASN A C 1
ATOM 934 O O . ASN A 1 118 ? 27.762 -24.140 -13.979 1.00 87.25 118 ASN A O 1
ATOM 938 N N . LEU A 1 119 ? 29.339 -25.560 -13.233 1.00 84.19 119 LEU A N 1
ATOM 939 C CA . LEU A 1 119 ? 30.181 -24.508 -12.659 1.00 84.19 119 LEU 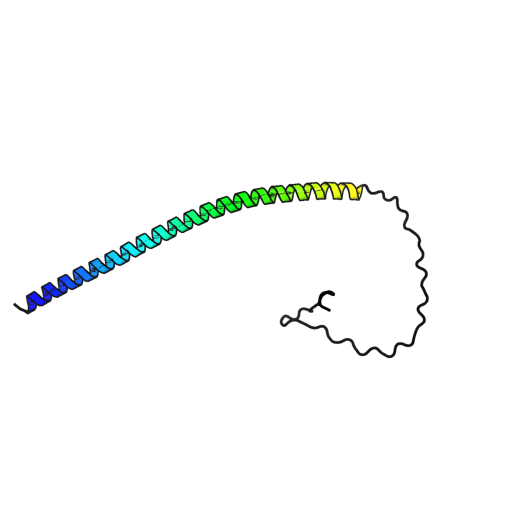A CA 1
ATOM 940 C C . LEU A 1 119 ? 30.867 -23.711 -13.787 1.00 84.19 119 LEU A C 1
ATOM 942 O O . LEU A 1 119 ? 31.550 -24.310 -14.628 1.00 84.19 119 LEU A O 1
ATOM 946 N N . PRO A 1 120 ? 30.700 -22.375 -13.844 1.00 87.44 120 PRO A N 1
ATOM 947 C CA . PRO A 1 120 ? 31.456 -21.525 -14.759 1.00 87.44 120 PRO A CA 1
ATOM 948 C C . PRO A 1 120 ? 32.964 -21.700 -14.555 1.00 87.44 120 PRO A C 1
ATOM 950 O O . PRO A 1 120 ? 33.405 -21.858 -13.424 1.00 87.44 120 PRO A O 1
ATOM 953 N N . LYS A 1 121 ? 33.770 -21.590 -15.621 1.00 84.12 121 LYS A N 1
ATOM 954 C CA . LYS A 1 121 ? 35.236 -21.786 -15.555 1.00 84.12 121 LYS A CA 1
ATOM 955 C C . LYS A 1 121 ? 35.948 -20.906 -14.523 1.00 84.12 121 LYS A C 1
ATOM 957 O O . LYS A 1 121 ? 36.936 -21.335 -13.962 1.00 84.12 121 LYS A O 1
ATOM 962 N N . LYS A 1 122 ? 35.430 -19.704 -14.257 1.00 87.69 122 LYS A N 1
ATOM 963 C CA . LYS A 1 122 ? 35.957 -18.802 -13.218 1.00 87.69 122 LYS A CA 1
ATOM 964 C C . LYS A 1 122 ? 35.828 -19.342 -11.784 1.00 87.69 122 LYS A C 1
ATOM 966 O O . LYS A 1 122 ? 36.428 -18.781 -10.883 1.00 87.69 122 LYS A O 1
ATOM 971 N N . PHE A 1 123 ? 34.999 -20.366 -11.581 1.00 78.94 123 PHE A N 1
ATOM 972 C CA . PHE A 1 123 ? 34.732 -21.019 -10.297 1.00 78.94 123 PHE A CA 1
ATOM 973 C C . PHE A 1 123 ? 35.070 -22.520 -10.333 1.00 78.94 123 PHE A C 1
ATOM 975 O O . PHE A 1 123 ? 34.584 -23.267 -9.483 1.00 78.94 123 PHE A O 1
ATOM 982 N N . LYS A 1 124 ? 35.792 -22.972 -11.365 1.00 75.81 124 LYS A N 1
ATOM 983 C CA . LYS A 1 124 ? 36.326 -24.332 -11.444 1.00 75.81 124 LYS A CA 1
ATOM 984 C C . LYS A 1 124 ? 37.722 -24.373 -10.856 1.00 75.81 124 LYS A C 1
ATOM 986 O O . LYS A 1 124 ? 38.438 -23.366 -11.043 1.00 75.81 124 LYS A O 1
#

Secondary structure (DSSP, 8-state):
-HHHHHHHHHHHHHHHHHHHHHHHHHHHHHHHHHHHHHHHHHHHHHHHHHHHHHHHHHHHHHHHHHHHHHHHHHHHHS-S-S---------------------PPPPPPBPTTS-B----GGG-

Radius of gyration: 40.49 Å; chains: 1; bounding box: 85×57×100 Å

Sequence (124 aa):
EESQIQKAQTKEIKAAAQLYKLQIAEQKRVAREAAKENRERMKAEKAAQTAEHARIKQAQNEAQNTEKALQLSQKGKRKASSKPSTQKRRKVAREVVEVEEPAPAPPPRTSRRGRNINLPKKFK

pLDDT: mean 82.8, std 15.44, range [43.25, 97.62]